Protein AF-A0A9W6P8V9-F1 (afdb_monomer)

Sequence (79 aa):
MSDPYRIDNTPDAPRRGRRREAVRDGSLRRGLLWTVLIVSATANAVTSLSGFPTLVSLSFGLITVLCIVLLVVGHLRRR

Radius of gyration: 23.01 Å; Cα contacts (8 Å, |Δi|>4): 13; chains: 1; bounding box: 58×19×62 Å

Foldseek 3Di:
DDDPPCPPVPPPPPVVVVVVVVVLVVVLVVLVVVLVVVLVVLVVVCVVVVPDDCNVVSVVVSVVSNVVSCVVSVVSVVD

Secondary structure (DSSP, 8-state):
---TT-------TTHHHHHHHHHHHHHHHHHHHHHHHHHHHHHHHHHHHTTSTTHHHHHHHHHHHHHHHHHHHHHHHT-

Mean predicted aligned error: 13.79 Å

Organism: NCBI:txid1670832

pLDDT: mean 70.6, std 9.2, range [52.41, 86.44]

Structure (mmCIF, N/CA/C/O backbone):
data_AF-A0A9W6P8V9-F1
#
_entry.id   AF-A0A9W6P8V9-F1
#
loop_
_atom_site.group_PDB
_atom_site.id
_atom_site.type_symbol
_atom_site.label_atom_id
_atom_site.label_alt_id
_atom_site.label_comp_id
_atom_site.label_asym_id
_atom_site.label_entity_id
_atom_site.label_seq_id
_atom_site.pdbx_PDB_ins_code
_atom_site.Cartn_x
_atom_site.Cartn_y
_atom_site.Cartn_z
_atom_site.occupancy
_atom_site.B_iso_or_equiv
_atom_site.auth_seq_id
_atom_site.auth_comp_id
_atom_site.auth_asym_id
_atom_site.auth_ato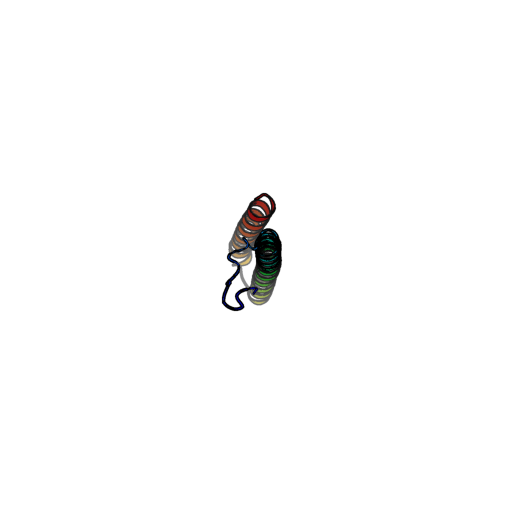m_id
_atom_site.pdbx_PDB_model_num
ATOM 1 N N . MET A 1 1 ? -42.958 -8.810 41.941 1.00 56.44 1 MET A N 1
ATOM 2 C CA . MET A 1 1 ? -43.186 -9.356 40.588 1.00 56.44 1 MET A CA 1
ATOM 3 C C . MET A 1 1 ? -42.248 -8.610 39.648 1.00 56.44 1 MET A C 1
ATOM 5 O O . MET A 1 1 ? -42.527 -7.467 39.313 1.00 56.44 1 MET A O 1
ATOM 9 N N . SER A 1 2 ? -41.075 -9.172 39.356 1.00 62.81 2 SER A N 1
ATOM 10 C CA . SER A 1 2 ? -40.126 -8.573 38.408 1.00 62.81 2 SER A CA 1
ATOM 11 C C . SER A 1 2 ? -40.609 -8.893 36.998 1.00 62.81 2 SER A C 1
ATOM 13 O O . SER A 1 2 ? -40.796 -10.064 36.684 1.00 62.81 2 SER A O 1
ATOM 15 N N . ASP A 1 3 ? -40.883 -7.863 36.203 1.00 68.50 3 ASP A N 1
ATOM 16 C CA . ASP A 1 3 ? -41.445 -7.997 34.859 1.00 68.50 3 ASP A CA 1
ATOM 17 C C . ASP A 1 3 ? -40.405 -8.588 33.878 1.00 68.50 3 ASP A C 1
ATOM 19 O O . ASP A 1 3 ? -39.370 -7.955 33.638 1.00 68.50 3 ASP A O 1
ATOM 23 N N . PRO A 1 4 ? -40.648 -9.788 33.315 1.00 71.88 4 PRO A N 1
ATOM 24 C CA . PRO A 1 4 ? -39.730 -10.465 32.398 1.00 71.88 4 PRO A CA 1
ATOM 25 C C . PRO A 1 4 ? -39.655 -9.823 31.001 1.00 71.88 4 PRO A C 1
ATOM 27 O O . PRO A 1 4 ? -38.813 -10.232 30.204 1.00 71.88 4 PRO A O 1
ATOM 30 N N . TYR A 1 5 ? -40.481 -8.811 30.704 1.00 63.84 5 TYR A N 1
ATOM 31 C CA . TYR A 1 5 ? -40.409 -8.015 29.471 1.00 63.84 5 TYR A CA 1
ATOM 32 C C . TYR A 1 5 ? -39.635 -6.706 29.617 1.00 63.84 5 TYR A C 1
ATOM 34 O O . TYR A 1 5 ? -39.602 -5.902 28.680 1.00 63.84 5 TYR A O 1
ATOM 42 N N . ARG A 1 6 ? -38.960 -6.480 30.750 1.00 63.38 6 ARG A N 1
ATOM 43 C CA . ARG A 1 6 ? -38.026 -5.362 30.881 1.00 63.38 6 ARG A CA 1
ATOM 44 C C . ARG A 1 6 ? -36.808 -5.634 30.000 1.00 63.38 6 ARG A C 1
ATOM 46 O O . ARG A 1 6 ? -35.795 -6.163 30.449 1.00 63.38 6 ARG A O 1
ATOM 53 N N . ILE A 1 7 ? -36.930 -5.269 28.726 1.00 61.38 7 ILE A N 1
ATOM 54 C CA . ILE A 1 7 ? -35.810 -5.066 27.817 1.00 61.38 7 ILE A CA 1
ATOM 55 C C . ILE A 1 7 ? -35.017 -3.941 28.457 1.00 61.38 7 ILE A C 1
ATOM 57 O O . ILE A 1 7 ? -35.357 -2.760 28.363 1.00 61.38 7 ILE A O 1
ATOM 61 N N . ASP A 1 8 ? -34.032 -4.344 29.241 1.00 60.31 8 ASP A N 1
ATOM 62 C CA . ASP A 1 8 ? -33.142 -3.434 29.907 1.00 60.31 8 ASP A CA 1
ATOM 63 C C . ASP A 1 8 ? -32.362 -2.725 28.800 1.00 60.31 8 ASP A C 1
ATOM 65 O O . ASP A 1 8 ? -31.388 -3.242 28.258 1.00 60.31 8 ASP A O 1
ATOM 69 N N . ASN A 1 9 ? -32.812 -1.526 28.430 1.00 59.50 9 ASN A N 1
ATOM 70 C CA . ASN A 1 9 ? -32.039 -0.572 27.644 1.00 59.50 9 ASN A CA 1
ATOM 71 C C . ASN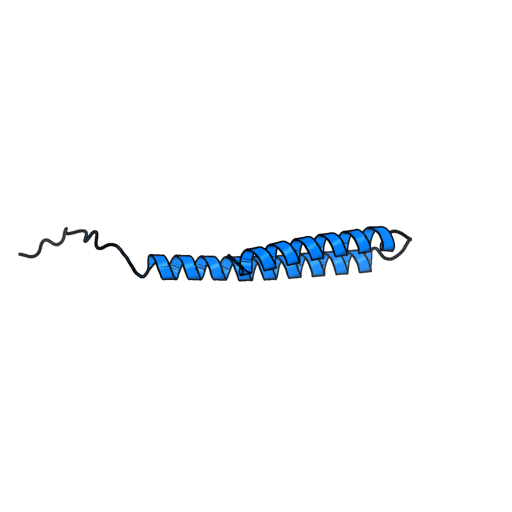 A 1 9 ? -30.868 -0.037 28.492 1.00 59.50 9 ASN A C 1
ATOM 73 O O . ASN A 1 9 ? -30.563 1.154 28.437 1.00 59.50 9 ASN A O 1
ATOM 77 N N . THR A 1 10 ? -30.228 -0.892 29.300 1.00 62.19 10 THR A N 1
ATOM 78 C CA . THR A 1 10 ? -28.927 -0.625 29.895 1.00 62.19 10 THR A CA 1
ATOM 79 C C . THR A 1 10 ? -28.011 -0.296 28.724 1.00 62.19 10 THR A C 1
ATOM 81 O O . THR A 1 10 ? -27.811 -1.137 27.842 1.00 62.19 10 THR A O 1
ATOM 84 N N . PRO A 1 11 ? -27.467 0.926 28.652 1.00 61.00 11 PRO A N 1
ATOM 85 C CA . PRO A 1 11 ? -26.481 1.242 27.644 1.00 61.00 11 PRO A CA 1
ATOM 86 C C . PRO A 1 11 ? -25.332 0.244 27.800 1.00 61.00 11 PRO A C 1
ATOM 88 O O . PRO A 1 11 ? -24.651 0.237 28.822 1.00 61.00 11 PRO A O 1
ATOM 91 N N . ASP A 1 12 ? -25.127 -0.613 26.798 1.00 58.62 12 ASP A N 1
ATOM 92 C CA . ASP A 1 12 ? -23.940 -1.457 26.630 1.00 58.62 12 ASP A CA 1
ATOM 93 C C . ASP A 1 12 ? -22.670 -0.579 26.534 1.00 58.62 12 ASP A C 1
ATOM 95 O O . ASP A 1 12 ? -22.071 -0.400 25.467 1.00 58.62 12 ASP A O 1
ATOM 99 N N . ALA A 1 13 ? -22.252 0.007 27.650 1.00 65.31 13 ALA A N 1
ATOM 100 C CA . ALA A 1 13 ? -21.101 0.888 27.792 1.00 65.31 13 ALA A CA 1
ATOM 101 C C . ALA A 1 13 ? -20.040 0.177 28.644 1.00 65.31 13 ALA A C 1
ATOM 103 O O . ALA A 1 13 ? -19.818 0.534 29.796 1.00 65.31 13 ALA A O 1
ATOM 104 N N . PRO A 1 14 ? -19.510 -0.965 28.162 1.00 59.78 14 PRO A N 1
ATOM 105 C CA . PRO A 1 14 ? -18.108 -0.998 27.703 1.00 59.78 14 PRO A CA 1
ATOM 106 C C . PRO A 1 14 ? -17.858 -1.918 26.483 1.00 59.78 14 PRO A C 1
ATOM 108 O O . PRO A 1 14 ? -16.787 -1.888 25.873 1.00 59.78 14 PRO A O 1
ATOM 111 N N . ARG A 1 15 ? -18.841 -2.740 26.083 1.00 61.22 15 ARG A N 1
ATOM 112 C CA . ARG A 1 15 ? -18.682 -3.747 25.014 1.00 61.22 15 ARG A CA 1
ATOM 113 C C . ARG A 1 15 ? -18.637 -3.131 23.617 1.00 61.22 15 ARG A C 1
ATOM 115 O O . ARG A 1 15 ? -17.893 -3.616 22.763 1.00 61.22 15 ARG A O 1
ATOM 122 N N . ARG A 1 16 ? -19.369 -2.033 23.380 1.00 61.38 16 ARG A N 1
ATOM 123 C CA . ARG A 1 16 ? -19.284 -1.286 22.112 1.00 61.38 16 ARG A CA 1
ATOM 124 C C . ARG A 1 16 ? -17.918 -0.627 21.910 1.00 61.38 16 ARG A C 1
ATOM 126 O O . ARG A 1 16 ? -17.464 -0.584 20.772 1.00 61.38 16 ARG A O 1
ATOM 133 N N . GLY A 1 17 ? -17.262 -0.167 22.981 1.00 60.56 17 GLY A N 1
ATOM 134 C CA . GLY A 1 17 ? -15.900 0.382 22.933 1.00 60.56 17 GLY A CA 1
ATOM 135 C C . GLY A 1 17 ? -14.888 -0.677 22.497 1.00 60.56 17 GLY A C 1
ATOM 136 O O . GLY A 1 17 ? -14.274 -0.541 21.442 1.00 60.56 17 GLY A O 1
ATOM 137 N N . ARG A 1 18 ? -14.865 -1.815 23.203 1.00 62.56 18 ARG A N 1
ATOM 138 C CA . ARG A 1 18 ? -13.970 -2.943 22.894 1.00 62.56 18 ARG A CA 1
ATOM 139 C C . ARG A 1 18 ? -14.202 -3.537 21.499 1.00 62.56 18 ARG A C 1
ATOM 141 O O . ARG A 1 18 ? -13.251 -3.902 20.816 1.00 62.56 18 ARG A O 1
ATOM 148 N N . ARG A 1 19 ? -15.460 -3.623 21.039 1.00 60.84 19 ARG A N 1
ATOM 149 C CA . ARG A 1 19 ? -15.780 -4.086 19.675 1.00 60.84 19 ARG A CA 1
ATOM 150 C C . ARG A 1 19 ? -15.317 -3.088 18.612 1.00 60.84 19 ARG A C 1
ATOM 152 O O . ARG A 1 19 ? -14.866 -3.512 17.555 1.00 60.84 19 ARG A O 1
ATOM 159 N N . ARG A 1 20 ? -15.417 -1.780 18.868 1.00 59.91 20 ARG A N 1
ATOM 160 C CA . ARG A 1 20 ? -14.918 -0.743 17.950 1.00 59.91 20 ARG A CA 1
ATOM 161 C C . ARG A 1 20 ? -13.389 -0.726 17.885 1.00 59.91 20 ARG A C 1
ATOM 163 O O . ARG A 1 20 ? -12.860 -0.600 16.786 1.00 59.91 20 ARG A O 1
ATOM 170 N N . GLU A 1 21 ? -12.699 -0.929 19.005 1.00 61.38 21 GLU A N 1
ATOM 171 C CA . GLU A 1 21 ? -11.235 -1.086 19.047 1.00 61.38 21 GLU A CA 1
ATOM 172 C C . GLU A 1 21 ? -10.771 -2.355 18.329 1.00 61.38 21 GLU A C 1
ATOM 174 O O . GLU A 1 21 ? -9.933 -2.269 17.438 1.00 61.38 21 GLU A O 1
ATOM 179 N N . ALA A 1 22 ? -11.389 -3.510 18.596 1.00 61.09 22 ALA A N 1
ATOM 180 C CA . ALA A 1 22 ? -11.043 -4.758 17.910 1.00 61.09 22 ALA A CA 1
ATOM 181 C C . ALA A 1 22 ? -11.277 -4.687 16.386 1.00 61.09 22 ALA A C 1
ATOM 183 O O . ALA A 1 22 ? -10.495 -5.231 15.604 1.00 61.09 22 ALA A O 1
ATOM 184 N N . VAL A 1 23 ? -12.333 -3.992 15.942 1.00 62.22 23 VAL A N 1
ATOM 185 C CA . VAL A 1 23 ? -12.586 -3.743 14.512 1.00 62.22 23 VAL A CA 1
ATOM 186 C C . VAL A 1 23 ? -11.556 -2.768 13.924 1.00 62.22 23 VAL A C 1
ATOM 188 O O . VAL A 1 23 ? -11.087 -2.999 12.808 1.00 62.22 23 VAL A O 1
ATOM 191 N N . ARG A 1 24 ? -11.148 -1.723 14.663 1.00 62.12 24 ARG A N 1
ATOM 192 C CA . ARG A 1 24 ? -10.062 -0.814 14.248 1.00 62.12 24 ARG A CA 1
ATOM 193 C C . ARG A 1 24 ? -8.735 -1.561 14.099 1.00 62.12 24 ARG A C 1
ATOM 195 O O . ARG A 1 24 ? -8.124 -1.468 13.035 1.00 62.12 24 ARG A O 1
ATOM 202 N N . ASP A 1 25 ? -8.333 -2.354 15.088 1.00 64.25 25 ASP A N 1
ATOM 203 C CA . ASP A 1 25 ? -7.084 -3.127 15.058 1.00 64.25 25 ASP A CA 1
ATOM 204 C C . ASP A 1 25 ? -7.068 -4.170 13.938 1.00 64.25 25 ASP A C 1
ATOM 206 O O . ASP A 1 25 ? -6.069 -4.323 13.227 1.00 64.25 25 ASP A O 1
ATOM 210 N N . GLY A 1 26 ? -8.195 -4.854 13.724 1.00 67.56 26 GLY A N 1
ATOM 211 C CA . GLY A 1 26 ? -8.366 -5.770 12.600 1.00 67.56 26 GLY A CA 1
ATOM 212 C C . GLY A 1 26 ? -8.225 -5.063 11.249 1.00 67.56 26 GLY A C 1
A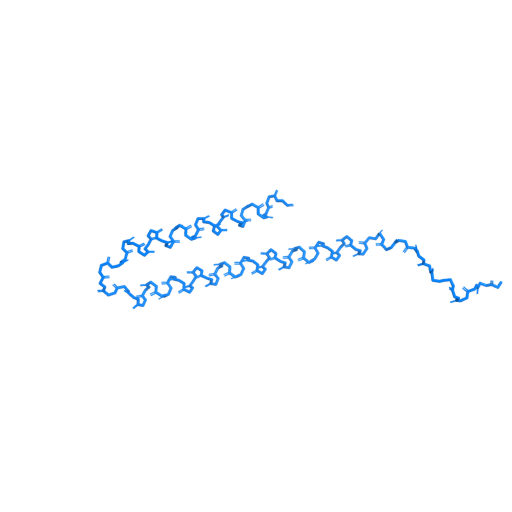TOM 213 O O . GLY A 1 26 ? -7.575 -5.590 10.346 1.00 67.56 26 GLY A O 1
ATOM 214 N N . SER A 1 27 ? -8.770 -3.849 11.115 1.00 70.62 27 SER A N 1
ATOM 215 C CA . SER A 1 27 ? -8.662 -3.052 9.885 1.00 70.62 27 SER A CA 1
ATOM 216 C C . SER A 1 27 ? -7.233 -2.569 9.616 1.00 70.62 27 SER A C 1
ATOM 218 O O . SER A 1 27 ? -6.773 -2.642 8.478 1.00 70.62 27 SER A O 1
ATOM 220 N N . LEU A 1 28 ? -6.499 -2.167 10.660 1.00 70.56 28 LEU A N 1
ATOM 221 C CA . LEU A 1 28 ? -5.111 -1.708 10.570 1.00 70.56 28 LEU A CA 1
ATOM 222 C C . LEU A 1 28 ? -4.174 -2.842 10.149 1.00 70.56 28 LEU A C 1
ATOM 224 O O . LEU A 1 28 ? -3.367 -2.675 9.235 1.00 70.56 28 LEU A O 1
ATOM 228 N N . ARG A 1 29 ? -4.304 -4.018 10.780 1.00 74.50 29 ARG A N 1
ATOM 229 C CA . ARG A 1 29 ? -3.518 -5.212 10.423 1.00 74.50 29 ARG A CA 1
ATOM 230 C C . ARG A 1 29 ? -3.827 -5.674 9.007 1.00 74.50 29 ARG A C 1
ATOM 232 O O . ARG A 1 29 ? -2.906 -5.980 8.257 1.00 74.50 29 ARG A O 1
ATOM 239 N N . ARG A 1 30 ? -5.109 -5.689 8.632 1.00 78.19 30 ARG A N 1
ATOM 240 C CA . ARG A 1 30 ? -5.542 -6.067 7.284 1.00 78.19 30 ARG A CA 1
ATOM 241 C C . ARG A 1 30 ? -5.029 -5.085 6.239 1.00 78.19 30 ARG A C 1
ATOM 243 O O . ARG A 1 30 ? -4.543 -5.541 5.214 1.00 78.19 30 ARG A O 1
ATOM 250 N N . GLY A 1 31 ? -5.065 -3.782 6.524 1.00 78.69 31 GLY A N 1
ATOM 251 C CA . GLY A 1 31 ? -4.467 -2.744 5.686 1.00 78.69 31 GLY A CA 1
ATOM 252 C C . GLY A 1 31 ? -2.966 -2.957 5.504 1.00 78.69 31 GLY A C 1
ATOM 253 O O . GLY A 1 31 ? -2.494 -2.991 4.375 1.00 78.69 31 GLY A O 1
ATOM 254 N N . LEU A 1 32 ? -2.232 -3.209 6.592 1.00 76.94 32 LEU A N 1
ATOM 255 C CA . LEU A 1 32 ? -0.792 -3.470 6.538 1.00 76.94 32 LEU A CA 1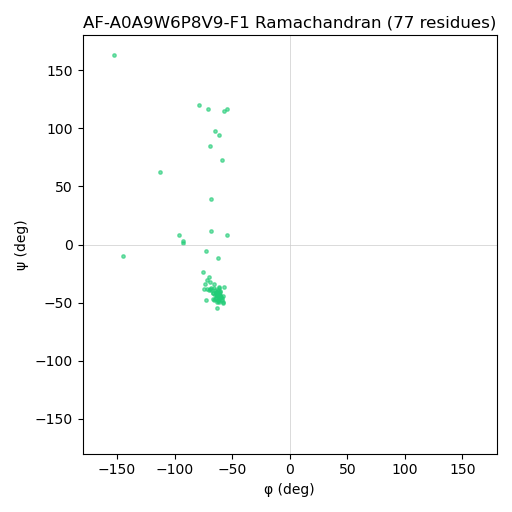
ATOM 256 C C . LEU A 1 32 ? -0.461 -4.724 5.709 1.00 76.94 32 LEU A C 1
ATOM 258 O O . LEU A 1 32 ? 0.383 -4.668 4.818 1.00 76.94 32 LEU A O 1
ATOM 262 N N . LEU A 1 33 ? -1.162 -5.835 5.950 1.00 81.19 33 LEU A N 1
ATOM 263 C CA . LEU A 1 33 ? -1.015 -7.071 5.174 1.00 81.19 33 LEU A CA 1
ATOM 264 C C . LEU A 1 33 ? -1.299 -6.842 3.688 1.00 81.19 33 LEU A C 1
ATOM 266 O O . LEU A 1 33 ? -0.524 -7.288 2.850 1.00 81.19 33 LEU A O 1
ATOM 270 N N . TRP A 1 34 ? -2.361 -6.102 3.363 1.00 83.75 34 TRP A N 1
ATOM 271 C CA . TRP A 1 34 ? -2.689 -5.757 1.980 1.00 83.75 34 TRP A CA 1
ATOM 272 C C . TRP A 1 34 ? -1.610 -4.891 1.334 1.00 83.75 34 TRP A C 1
ATOM 274 O O . TRP A 1 34 ? -1.230 -5.132 0.194 1.00 83.75 34 TRP A O 1
ATOM 284 N N . THR A 1 35 ? -1.072 -3.913 2.062 1.00 79.38 35 THR A N 1
ATOM 285 C CA . THR A 1 35 ? 0.000 -3.064 1.541 1.00 79.38 35 THR A CA 1
ATOM 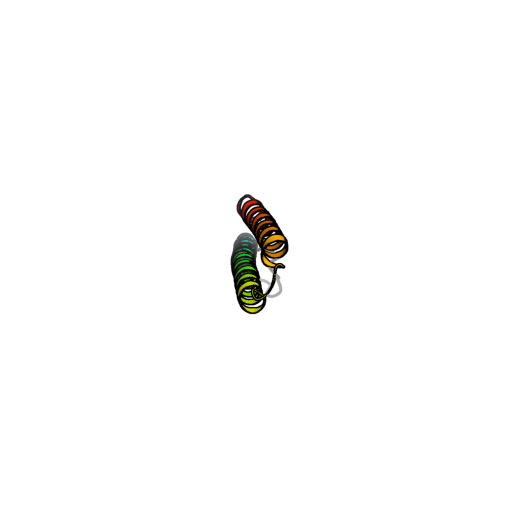286 C C . THR A 1 35 ? 1.279 -3.846 1.275 1.00 79.38 35 THR A C 1
ATOM 288 O O . THR A 1 35 ? 1.866 -3.699 0.208 1.00 79.38 35 THR A O 1
ATOM 291 N N . VAL A 1 36 ? 1.675 -4.731 2.195 1.00 81.25 36 VAL A N 1
ATOM 292 C CA . VAL A 1 36 ? 2.840 -5.608 2.018 1.00 81.25 36 VAL A CA 1
ATOM 293 C C . VAL A 1 36 ? 2.619 -6.555 0.840 1.00 81.25 36 VAL A C 1
ATOM 295 O O . VAL A 1 36 ? 3.529 -6.746 0.037 1.00 81.25 36 VAL A O 1
ATOM 298 N N . LEU A 1 37 ? 1.403 -7.092 0.694 1.00 85.12 37 LEU A N 1
ATOM 299 C CA . LEU A 1 37 ? 1.029 -7.955 -0.423 1.00 85.12 37 LEU A CA 1
ATOM 300 C C . LEU A 1 37 ? 1.133 -7.225 -1.769 1.00 85.12 37 LEU A C 1
ATOM 302 O O . LEU A 1 37 ? 1.765 -7.756 -2.677 1.00 85.12 37 LEU A O 1
ATOM 306 N N . ILE A 1 38 ? 0.573 -6.012 -1.895 1.00 82.31 38 ILE A N 1
ATOM 307 C CA . ILE A 1 38 ? 0.701 -5.196 -3.116 1.00 82.31 38 ILE A CA 1
ATOM 308 C C . ILE A 1 38 ? 2.177 -4.952 -3.416 1.00 82.31 38 ILE A C 1
ATOM 310 O O . ILE A 1 38 ? 2.615 -5.186 -4.533 1.00 82.31 38 ILE A O 1
ATOM 314 N N . VAL A 1 39 ? 2.954 -4.496 -2.431 1.00 79.50 39 VAL A N 1
ATOM 315 C CA . VAL A 1 39 ? 4.374 -4.166 -2.624 1.00 79.50 39 VAL A CA 1
ATOM 316 C C . VAL A 1 39 ? 5.163 -5.387 -3.091 1.00 79.50 39 VAL A C 1
ATOM 318 O O . VAL A 1 39 ? 5.937 -5.283 -4.039 1.00 79.50 39 VAL A O 1
ATOM 321 N N . SER A 1 40 ? 4.938 -6.546 -2.469 1.00 81.88 40 SER A N 1
ATOM 322 C CA . SER A 1 40 ? 5.568 -7.807 -2.861 1.00 81.88 40 SER A CA 1
ATOM 323 C C . SER A 1 40 ? 5.157 -8.235 -4.270 1.00 81.88 40 SER A C 1
ATOM 325 O O . SER A 1 40 ? 6.019 -8.602 -5.067 1.00 81.88 40 SER A O 1
ATOM 327 N N . ALA A 1 41 ? 3.870 -8.129 -4.611 1.00 83.56 41 ALA A N 1
ATOM 328 C CA . ALA A 1 41 ? 3.369 -8.448 -5.942 1.00 83.56 41 ALA A CA 1
ATOM 329 C C . ALA A 1 41 ? 3.966 -7.522 -7.013 1.00 83.56 41 ALA A C 1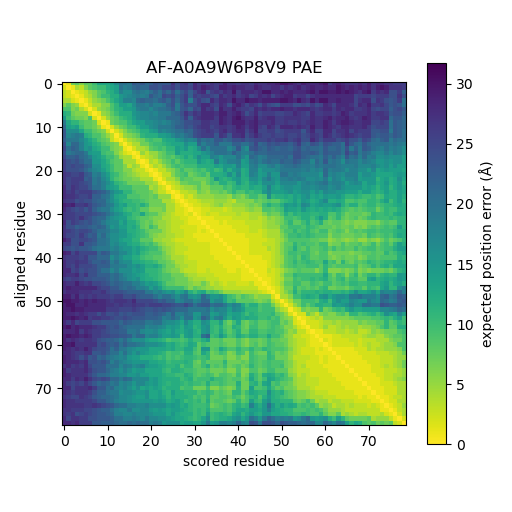
ATOM 331 O O . ALA A 1 41 ? 4.417 -8.004 -8.051 1.00 83.56 41 ALA A O 1
ATOM 332 N N . THR A 1 42 ? 4.037 -6.214 -6.753 1.00 78.12 42 THR A N 1
ATOM 333 C CA . THR A 1 42 ? 4.629 -5.249 -7.685 1.00 78.12 42 THR A CA 1
ATOM 334 C C . THR A 1 42 ? 6.130 -5.474 -7.830 1.00 78.12 42 THR A C 1
ATOM 336 O O . THR A 1 42 ? 6.630 -5.448 -8.947 1.00 78.12 42 THR A O 1
ATOM 339 N N . ALA A 1 43 ? 6.853 -5.753 -6.740 1.00 74.94 43 ALA A N 1
ATOM 340 C CA . ALA A 1 43 ? 8.271 -6.102 -6.805 1.00 74.94 43 ALA A CA 1
ATOM 341 C C . ALA A 1 43 ? 8.503 -7.369 -7.644 1.00 74.94 43 ALA A C 1
ATOM 343 O O . ALA A 1 43 ? 9.367 -7.375 -8.513 1.00 74.94 43 ALA A O 1
ATOM 344 N N . ASN A 1 44 ? 7.682 -8.405 -7.455 1.00 81.81 44 ASN A N 1
ATOM 345 C CA . ASN A 1 44 ? 7.763 -9.639 -8.234 1.00 81.81 44 ASN A CA 1
ATOM 346 C C . ASN A 1 44 ? 7.454 -9.404 -9.725 1.00 81.81 44 ASN A C 1
ATOM 348 O O . ASN A 1 44 ? 8.150 -9.912 -10.602 1.00 81.81 44 ASN A O 1
ATOM 352 N N . ALA A 1 45 ? 6.451 -8.572 -10.020 1.00 74.62 45 ALA A N 1
ATOM 353 C CA . ALA A 1 45 ? 6.136 -8.160 -11.383 1.00 74.62 45 ALA A CA 1
ATOM 354 C C . ALA A 1 45 ? 7.293 -7.371 -12.015 1.00 74.62 45 ALA A C 1
ATOM 356 O O . ALA A 1 45 ? 7.669 -7.650 -13.147 1.00 74.62 45 ALA A O 1
ATOM 357 N N . VAL A 1 46 ? 7.917 -6.445 -11.279 1.00 69.44 46 VAL A N 1
ATOM 358 C CA . VAL A 1 46 ? 9.111 -5.706 -11.727 1.00 69.44 46 VAL A CA 1
ATOM 359 C C . VAL A 1 46 ? 10.248 -6.668 -12.058 1.00 69.44 46 VAL A C 1
ATOM 361 O O . VAL A 1 46 ? 10.854 -6.538 -13.118 1.00 69.44 46 VAL A O 1
ATOM 364 N N . THR A 1 47 ? 10.520 -7.650 -11.193 1.00 68.75 47 THR A N 1
ATOM 365 C CA . THR A 1 47 ? 11.547 -8.669 -11.442 1.00 68.75 47 THR A CA 1
ATOM 366 C C . THR A 1 47 ? 11.230 -9.473 -12.702 1.00 68.75 47 THR A C 1
ATOM 368 O O . THR A 1 47 ? 12.114 -9.666 -13.535 1.00 68.75 47 THR A O 1
ATOM 371 N N . SER A 1 48 ? 9.969 -9.868 -12.893 1.00 71.00 48 SER A N 1
ATOM 372 C CA . SER A 1 48 ? 9.526 -10.626 -14.067 1.00 71.00 48 SER A CA 1
ATOM 373 C C . SER A 1 48 ? 9.559 -9.806 -15.368 1.00 71.00 48 SER A C 1
ATOM 375 O O . SER A 1 48 ? 9.852 -10.363 -16.422 1.00 71.00 48 SER A O 1
ATOM 377 N N . LEU A 1 49 ? 9.326 -8.489 -15.302 1.00 65.62 49 LEU A N 1
ATOM 378 C CA . LEU A 1 49 ? 9.350 -7.567 -16.448 1.00 65.62 49 LEU A CA 1
ATOM 379 C C . LEU A 1 49 ? 10.714 -6.884 -16.676 1.00 65.62 49 LEU A C 1
ATOM 381 O O . LEU A 1 49 ? 10.839 -6.060 -17.582 1.00 65.62 49 LEU A O 1
ATOM 385 N N . SER A 1 50 ? 11.747 -7.209 -15.895 1.00 60.00 50 SER A N 1
ATOM 386 C CA . SER A 1 50 ? 13.041 -6.501 -15.889 1.00 60.00 50 SER A CA 1
ATOM 387 C C . SER A 1 50 ? 13.911 -6.646 -17.160 1.00 60.00 50 SER A C 1
ATOM 389 O O . SER A 1 50 ? 15.072 -6.247 -17.162 1.00 60.00 50 SER A O 1
ATOM 391 N N . GLY A 1 51 ? 13.378 -7.177 -18.264 1.00 60.25 51 GLY A N 1
ATOM 392 C CA . GLY A 1 51 ? 14.157 -7.507 -19.460 1.00 60.25 51 GLY A CA 1
ATOM 393 C C . GLY A 1 51 ? 14.692 -6.323 -20.280 1.00 60.25 51 GLY A C 1
ATOM 394 O O . GLY A 1 51 ? 15.709 -6.482 -20.937 1.00 60.25 51 GLY A O 1
ATOM 395 N N . PHE A 1 52 ? 14.056 -5.149 -20.276 1.00 55.97 52 PHE A N 1
ATOM 396 C CA . PHE A 1 52 ? 14.375 -4.025 -21.183 1.00 55.97 52 PHE A CA 1
ATOM 397 C C . PHE A 1 52 ? 13.977 -2.681 -20.502 1.00 55.97 52 PHE A C 1
ATOM 399 O O . PHE A 1 52 ? 13.274 -2.744 -19.501 1.00 55.97 52 PHE A O 1
ATOM 406 N N . PRO A 1 53 ? 14.448 -1.480 -20.925 1.00 61.97 53 PRO A N 1
ATOM 407 C CA . PRO A 1 53 ? 14.687 -0.235 -20.133 1.00 61.97 53 PRO A CA 1
ATOM 408 C C . PRO A 1 53 ? 13.558 0.397 -19.282 1.00 61.97 53 PRO A C 1
ATOM 410 O O . PRO A 1 53 ? 13.734 1.467 -18.701 1.00 61.97 53 PRO A O 1
ATOM 413 N N . THR A 1 54 ? 12.421 -0.265 -19.121 1.00 61.34 54 THR A N 1
ATOM 414 C CA . THR A 1 54 ? 11.314 0.101 -18.234 1.00 61.34 54 THR A CA 1
ATOM 415 C C . THR A 1 54 ? 11.665 0.135 -16.742 1.00 61.34 54 THR A C 1
ATOM 417 O O . THR A 1 54 ? 10.887 0.690 -15.973 1.00 61.34 54 THR A O 1
ATOM 420 N N . LEU A 1 55 ? 12.827 -0.367 -16.299 1.00 60.62 55 LEU A N 1
ATOM 421 C CA . LEU A 1 55 ? 13.210 -0.380 -14.875 1.00 60.62 55 LEU A CA 1
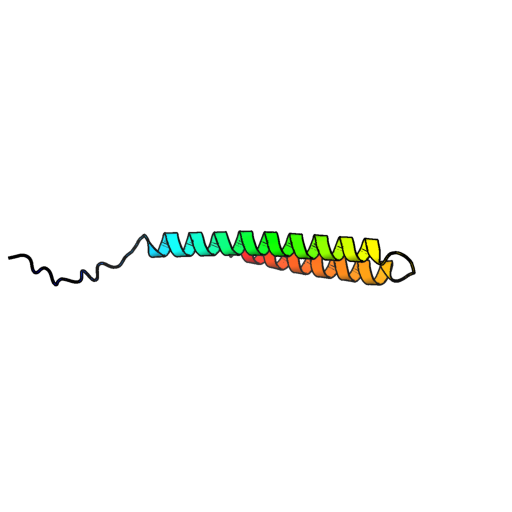ATOM 422 C C . LEU A 1 55 ? 13.225 1.007 -14.215 1.00 60.62 55 LEU A C 1
ATOM 424 O O . LEU A 1 55 ? 12.868 1.119 -13.043 1.00 60.62 55 LEU A O 1
ATOM 428 N N . VAL A 1 56 ? 13.637 2.065 -14.921 1.00 67.44 56 VAL A N 1
ATOM 429 C CA . VAL A 1 56 ? 13.811 3.396 -14.304 1.00 67.44 56 VAL A CA 1
ATOM 430 C C . VAL A 1 56 ? 12.454 4.036 -14.010 1.00 67.44 56 VAL A C 1
ATOM 432 O O . VAL A 1 56 ? 12.191 4.466 -12.890 1.00 67.44 56 VAL A O 1
ATOM 435 N N . SER A 1 57 ? 11.543 4.014 -14.982 1.00 68.94 57 SER A N 1
ATOM 436 C CA . SER A 1 57 ? 10.170 4.499 -14.800 1.00 68.94 57 SER A CA 1
ATOM 437 C C . SER A 1 57 ? 9.397 3.635 -13.799 1.00 68.94 57 SER A C 1
ATOM 439 O O . SER A 1 57 ? 8.633 4.151 -12.984 1.00 68.94 57 SER A O 1
ATOM 441 N N . LEU A 1 58 ? 9.629 2.319 -13.821 1.00 71.12 58 LEU A N 1
ATOM 442 C CA . LEU A 1 58 ? 8.931 1.365 -12.964 1.00 71.12 58 LEU A CA 1
ATOM 443 C C . LEU A 1 58 ? 9.413 1.427 -11.509 1.00 71.12 58 LEU A C 1
ATOM 445 O O . LEU A 1 58 ? 8.592 1.367 -10.598 1.00 71.12 58 LEU A O 1
ATOM 449 N N . SER A 1 59 ? 10.714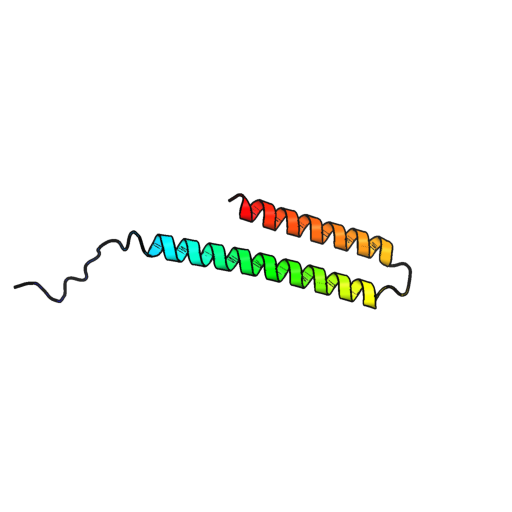 1.615 -11.274 1.00 75.69 59 SER A N 1
ATOM 450 C CA . SER A 1 59 ? 11.270 1.817 -9.928 1.00 75.69 59 SER A CA 1
ATOM 451 C C . SER A 1 59 ? 10.797 3.134 -9.317 1.00 75.69 59 SER A C 1
ATOM 453 O O . SER A 1 59 ? 10.382 3.148 -8.160 1.00 75.69 59 SER A O 1
ATOM 455 N N . PHE A 1 60 ? 10.757 4.217 -10.100 1.00 79.31 60 PHE A N 1
ATOM 456 C CA . PHE A 1 60 ? 10.211 5.495 -9.643 1.00 79.31 60 PHE A CA 1
ATOM 457 C C . PHE A 1 60 ? 8.718 5.383 -9.290 1.00 79.31 60 PHE A C 1
ATOM 459 O O . PHE A 1 60 ? 8.286 5.854 -8.235 1.00 79.31 60 PHE A O 1
ATOM 466 N N . GLY A 1 61 ? 7.936 4.672 -10.112 1.00 75.81 61 GLY A N 1
ATOM 467 C CA . GLY A 1 61 ? 6.538 4.352 -9.815 1.00 75.81 61 GLY A CA 1
ATOM 468 C C . GLY A 1 61 ? 6.380 3.512 -8.542 1.00 75.81 61 GLY A C 1
ATOM 469 O O . GLY A 1 61 ? 5.572 3.849 -7.677 1.00 75.81 61 GLY A O 1
ATOM 470 N N . LEU A 1 62 ? 7.200 2.469 -8.378 1.00 77.75 62 LEU A N 1
ATOM 471 C CA . LEU A 1 62 ? 7.194 1.596 -7.202 1.00 77.75 62 LEU A CA 1
ATOM 472 C C . LEU A 1 62 ? 7.510 2.372 -5.916 1.00 77.75 62 LEU A C 1
ATOM 474 O O . LEU A 1 62 ? 6.799 2.222 -4.924 1.00 77.75 62 LEU A O 1
ATOM 478 N N . ILE A 1 63 ? 8.531 3.234 -5.944 1.00 83.44 63 ILE A N 1
ATOM 479 C CA . ILE A 1 63 ? 8.911 4.101 -4.818 1.00 83.44 63 ILE A CA 1
ATOM 480 C C . ILE A 1 63 ? 7.761 5.044 -4.461 1.00 83.44 63 ILE A C 1
ATOM 482 O O . ILE A 1 63 ? 7.464 5.234 -3.283 1.00 83.44 63 ILE A O 1
ATOM 486 N N . THR A 1 64 ? 7.075 5.594 -5.464 1.00 84.25 64 THR A N 1
ATOM 487 C CA . THR A 1 64 ? 5.939 6.498 -5.249 1.00 84.25 64 THR A CA 1
ATOM 488 C C . THR A 1 64 ? 4.775 5.772 -4.571 1.00 84.25 64 THR A C 1
ATOM 490 O O . THR A 1 64 ? 4.246 6.255 -3.570 1.00 84.25 64 THR A O 1
ATOM 493 N N . VAL A 1 65 ? 4.417 4.575 -5.049 1.00 81.94 65 VAL A N 1
ATOM 494 C CA . VAL A 1 65 ? 3.379 3.734 -4.427 1.00 81.94 65 VAL A CA 1
ATOM 495 C C . VAL A 1 65 ? 3.768 3.364 -2.996 1.00 81.94 65 VAL A C 1
ATOM 497 O O . VAL A 1 65 ? 2.946 3.485 -2.088 1.00 81.94 65 VAL A O 1
ATOM 500 N N . LEU A 1 66 ? 5.026 2.972 -2.772 1.00 82.69 66 LEU A N 1
ATOM 501 C CA . LEU A 1 66 ? 5.544 2.633 -1.447 1.00 82.69 66 LEU A CA 1
ATOM 502 C C . LEU A 1 66 ? 5.473 3.830 -0.488 1.00 82.69 66 LEU A C 1
ATOM 504 O O . LEU A 1 66 ? 5.068 3.678 0.664 1.00 82.69 66 LEU A O 1
ATOM 508 N N . CYS A 1 67 ? 5.807 5.025 -0.977 1.00 86.44 67 CYS A N 1
ATOM 509 C CA . CYS A 1 67 ? 5.724 6.273 -0.227 1.00 86.44 67 CYS A CA 1
ATOM 510 C C . CYS A 1 67 ? 4.277 6.591 0.175 1.00 86.44 67 CYS A C 1
A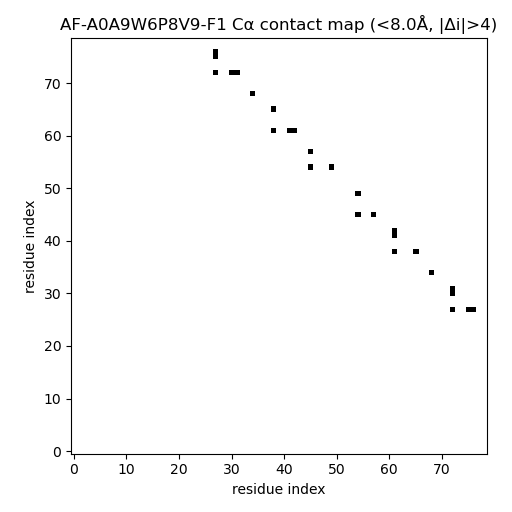TOM 512 O O . CYS A 1 67 ? 4.009 6.844 1.348 1.00 86.44 67 CYS A O 1
ATOM 514 N N . ILE A 1 68 ? 3.325 6.493 -0.760 1.00 84.12 68 ILE A N 1
ATOM 515 C CA . ILE A 1 68 ? 1.895 6.705 -0.484 1.00 84.12 68 ILE A CA 1
ATOM 516 C C . ILE A 1 68 ? 1.393 5.690 0.548 1.00 84.12 68 ILE A C 1
ATOM 518 O O . ILE A 1 68 ? 0.728 6.064 1.510 1.00 84.12 68 ILE A O 1
ATOM 522 N N . VAL A 1 69 ? 1.746 4.413 0.392 1.00 82.06 69 VAL A N 1
ATOM 523 C CA . VAL A 1 69 ? 1.403 3.340 1.334 1.00 82.06 69 VAL A CA 1
ATOM 524 C C . VAL A 1 69 ? 1.923 3.641 2.740 1.00 82.06 69 VAL A C 1
ATOM 526 O O . VAL A 1 69 ? 1.162 3.567 3.706 1.00 82.06 69 VAL A O 1
ATOM 529 N N . LEU A 1 70 ? 3.200 4.010 2.865 1.00 82.50 70 LEU A N 1
ATOM 530 C CA . LEU A 1 70 ? 3.815 4.376 4.141 1.00 82.50 70 LEU A CA 1
ATOM 531 C C . LEU A 1 70 ? 3.142 5.601 4.756 1.00 82.50 70 LEU A C 1
ATOM 533 O O . LEU A 1 70 ? 2.912 5.628 5.965 1.00 82.50 70 LEU A O 1
ATOM 537 N N . LEU A 1 71 ? 2.780 6.585 3.931 1.00 83.19 71 LEU A N 1
ATOM 538 C CA . LEU A 1 71 ? 2.067 7.778 4.368 1.00 83.19 71 LEU A CA 1
ATOM 539 C C . LEU A 1 71 ? 0.680 7.419 4.904 1.00 83.19 71 LEU A C 1
ATOM 541 O O . LEU A 1 71 ? 0.313 7.865 5.987 1.00 83.19 71 LEU A O 1
ATOM 545 N N . VAL A 1 72 ? -0.066 6.572 4.193 1.00 82.31 72 VAL A N 1
ATOM 546 C CA . VAL A 1 72 ? -1.395 6.110 4.607 1.00 82.31 72 VAL A CA 1
ATOM 547 C C . VAL A 1 72 ? -1.297 5.315 5.903 1.00 82.31 72 VAL A C 1
ATOM 549 O O . VAL A 1 72 ? -2.004 5.633 6.852 1.00 82.31 72 VAL A O 1
ATOM 552 N N . VAL A 1 73 ? -0.391 4.337 5.994 1.00 77.06 73 VAL A N 1
ATOM 553 C CA . VAL A 1 73 ? -0.184 3.537 7.214 1.00 77.06 73 VAL A CA 1
ATOM 554 C C . VAL A 1 73 ? 0.261 4.419 8.381 1.00 77.06 73 VAL A C 1
ATOM 556 O O . VAL A 1 73 ? -0.252 4.276 9.489 1.00 77.06 73 VAL A O 1
ATOM 559 N N . GLY A 1 74 ? 1.187 5.350 8.149 1.00 75.94 74 GLY A N 1
ATOM 560 C CA . GLY A 1 74 ? 1.662 6.293 9.158 1.00 75.94 74 GLY A CA 1
ATOM 561 C C . GLY A 1 74 ? 0.566 7.247 9.627 1.00 75.94 74 GLY A C 1
ATOM 562 O O . GLY A 1 74 ? 0.459 7.517 10.822 1.00 75.94 74 GLY A O 1
ATOM 563 N N . HIS A 1 75 ? -0.287 7.711 8.714 1.00 72.38 75 HIS A N 1
ATOM 564 C CA . HIS A 1 75 ? -1.411 8.582 9.039 1.00 72.38 75 HIS A CA 1
ATOM 565 C C . HIS A 1 75 ? -2.522 7.832 9.784 1.00 72.38 75 HIS A C 1
ATOM 567 O O . HIS A 1 75 ? -3.080 8.368 10.738 1.00 72.38 75 HIS A O 1
ATOM 573 N N . LEU A 1 76 ? -2.795 6.578 9.408 1.00 71.44 76 LEU A N 1
ATOM 574 C CA . LEU A 1 76 ? -3.781 5.722 10.072 1.00 71.44 76 LEU A CA 1
ATOM 575 C C . LEU A 1 76 ? -3.313 5.249 11.452 1.00 71.44 76 LEU A C 1
ATOM 577 O O . LEU A 1 76 ? -4.140 5.055 12.329 1.00 71.44 76 LEU A O 1
ATOM 581 N N . ARG A 1 77 ? -2.000 5.076 11.658 1.00 64.94 77 ARG A N 1
ATOM 582 C CA . ARG A 1 77 ? -1.415 4.753 12.971 1.00 64.94 77 ARG A CA 1
ATOM 583 C C . ARG A 1 77 ? -1.364 5.946 13.927 1.00 64.94 77 ARG A C 1
ATOM 585 O O . ARG A 1 77 ? -1.264 5.734 15.129 1.00 64.94 77 ARG A O 1
ATOM 592 N N . ARG A 1 78 ? -1.369 7.181 13.412 1.00 62.41 78 ARG A N 1
ATOM 593 C CA . ARG A 1 78 ? -1.348 8.414 14.223 1.00 62.41 78 ARG A CA 1
ATOM 594 C C . ARG A 1 78 ? -2.749 8.971 14.543 1.00 62.41 78 ARG A C 1
ATOM 596 O O . ARG A 1 78 ? -2.825 10.011 15.190 1.00 62.41 78 ARG A O 1
ATOM 603 N N . ARG A 1 79 ? -3.831 8.318 14.104 1.00 52.41 79 ARG A N 1
ATOM 604 C CA . ARG A 1 79 ? -5.243 8.663 14.389 1.00 52.41 79 ARG A CA 1
ATOM 605 C C . ARG A 1 79 ? -5.962 7.515 15.100 1.00 52.41 79 ARG A C 1
ATOM 607 O O . ARG A 1 79 ? -7.052 7.758 15.672 1.00 52.41 79 ARG A O 1
#

Solvent-accessible surface area (backbone atoms only — not comparable to full-atom values): 4723 Å² total; per-residue (Å²): 134,84,69,90,78,67,75,72,81,66,76,70,81,60,62,58,57,56,52,52,50,54,51,49,54,51,50,53,53,50,50,51,51,50,51,53,48,51,53,53,51,52,51,51,50,49,64,75,60,58,86,54,88,57,55,64,66,48,49,54,50,50,51,49,53,51,49,52,50,50,50,51,52,53,52,60,72,75,105